Protein AF-A0A1G9XFB2-F1 (afdb_monomer_lite)

Organism: NCBI:txid996166

pLDDT: mean 84.38, std 15.9, range [39.5, 97.31]

Foldseek 3Di:
DPPCDPPPCDPVVVVVVVVVQLVVQQVVQVCCCVPVVDNDDDVVSSVVSNVVVVVVVVVVVVVVVVVVVVD

InterPro domains:
  IPR059787 CbaC protein [PF26680] (12-59)

Secondary structure (DSSP, 8-state):
----------HHHHHHHHHHHHHHHHHHHHHHHHHH-----HHHHHHHHHHHHHHHHHHHHHHHHHHHHT-

Sequence (71 aa):
MSGRGPIVKTRGGLLVAWAFLLVFGFELRTALGLFLGIDVPAVPYLGTLAVVLTLFAVL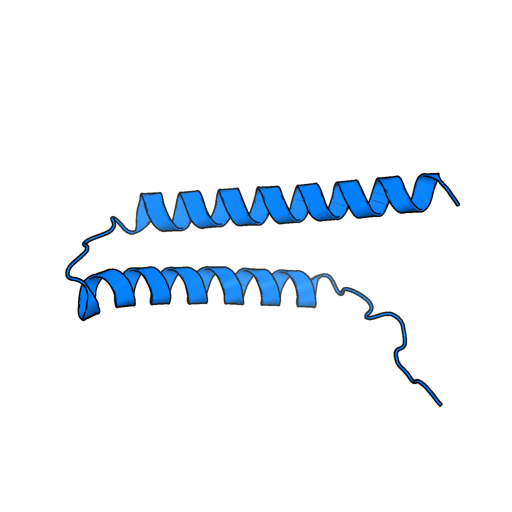ADFQRTSAQGEA

Structure (mmCIF, N/CA/C/O backbone):
data_AF-A0A1G9XFB2-F1
#
_entry.id   AF-A0A1G9XFB2-F1
#
loop_
_atom_site.group_PDB
_atom_site.id
_atom_site.type_symbol
_atom_site.label_atom_id
_atom_site.label_alt_id
_atom_site.label_comp_id
_atom_site.label_asym_id
_atom_site.label_entity_id
_atom_site.label_seq_id
_atom_site.pdbx_PDB_ins_code
_atom_site.Cartn_x
_atom_site.Cartn_y
_atom_site.Cartn_z
_atom_site.occupancy
_atom_site.B_iso_or_equiv
_atom_site.auth_seq_id
_atom_site.auth_comp_id
_atom_site.auth_asym_id
_atom_site.auth_atom_id
_atom_site.pdbx_PDB_model_num
ATOM 1 N N . MET A 1 1 ? -34.275 -16.764 11.274 1.00 39.50 1 MET A N 1
ATOM 2 C CA . MET A 1 1 ? -32.951 -16.855 11.930 1.00 39.50 1 MET A CA 1
ATOM 3 C C . MET A 1 1 ? -31.911 -16.165 11.048 1.00 39.50 1 MET A C 1
ATOM 5 O O . MET A 1 1 ? -31.373 -16.796 10.153 1.00 39.50 1 MET A O 1
ATOM 9 N N . SER A 1 2 ? -31.677 -14.860 11.228 1.00 45.97 2 SER A N 1
ATOM 10 C CA . SER A 1 2 ? -30.606 -14.133 10.522 1.00 45.97 2 SER A CA 1
ATOM 11 C C . SER A 1 2 ? -29.423 -14.000 11.479 1.00 45.97 2 SER A C 1
ATOM 13 O O . SER A 1 2 ? -29.343 -13.061 12.262 1.00 45.97 2 SER A O 1
ATOM 15 N N . GLY A 1 3 ? -28.558 -15.015 11.490 1.00 47.59 3 GLY A N 1
ATOM 16 C CA . GLY A 1 3 ? -27.402 -15.135 12.384 1.00 47.59 3 GLY A CA 1
ATOM 17 C C . GLY A 1 3 ? -26.210 -14.267 11.979 1.00 47.59 3 GLY A C 1
ATOM 18 O O . GLY A 1 3 ? -25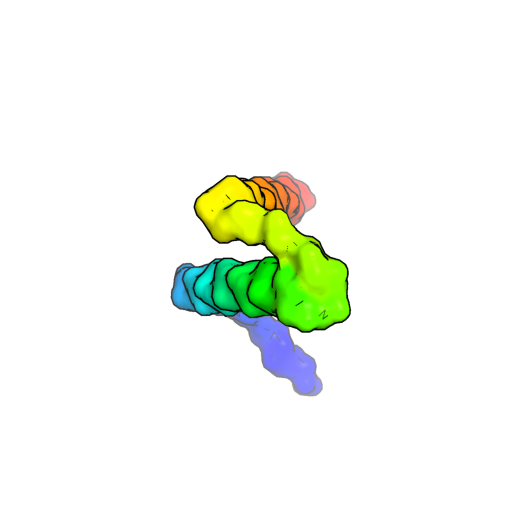.076 -14.731 12.029 1.00 47.59 3 GLY A O 1
ATOM 19 N N . ARG A 1 4 ? -26.432 -13.016 11.565 1.00 55.97 4 ARG A N 1
ATOM 20 C CA . ARG A 1 4 ? -25.337 -12.048 11.424 1.00 55.97 4 ARG A CA 1
ATOM 21 C C . ARG A 1 4 ? -25.123 -11.379 12.774 1.00 55.97 4 ARG A C 1
ATOM 23 O O . ARG A 1 4 ? -25.537 -10.245 12.990 1.00 55.97 4 ARG A O 1
ATOM 30 N N . GLY A 1 5 ? -24.521 -12.125 13.700 1.00 49.88 5 GLY A N 1
ATOM 31 C CA . GLY A 1 5 ? -23.936 -11.522 14.894 1.00 49.88 5 GLY A CA 1
ATOM 32 C C . GLY A 1 5 ? -22.960 -10.414 14.475 1.00 49.88 5 GLY A C 1
ATOM 33 O O . GLY A 1 5 ? -22.399 -10.493 13.375 1.00 49.88 5 GLY A O 1
ATOM 34 N N . PRO A 1 6 ? -22.778 -9.366 15.296 1.00 54.56 6 PRO A N 1
ATOM 35 C CA . PRO A 1 6 ? -21.871 -8.279 14.963 1.00 54.56 6 PRO A CA 1
ATOM 36 C C . PRO A 1 6 ? -20.507 -8.892 14.658 1.00 54.56 6 PRO A C 1
ATOM 38 O O . PRO A 1 6 ? -19.971 -9.635 15.478 1.00 54.56 6 PRO A O 1
ATOM 41 N N . ILE A 1 7 ? -19.970 -8.635 13.462 1.00 57.25 7 ILE A N 1
ATOM 42 C CA . ILE A 1 7 ? -18.602 -9.024 13.122 1.00 57.25 7 ILE A CA 1
ATOM 43 C C . ILE A 1 7 ? -17.729 -8.281 14.128 1.00 57.25 7 ILE A C 1
ATOM 45 O O . ILE A 1 7 ? -17.479 -7.083 13.983 1.00 57.25 7 ILE A O 1
ATOM 49 N N . VAL A 1 8 ? -17.347 -8.965 15.207 1.00 53.03 8 VAL A N 1
ATOM 50 C CA . VAL A 1 8 ? -16.424 -8.441 16.204 1.00 53.03 8 VAL A CA 1
ATOM 51 C C . VAL A 1 8 ? -15.137 -8.203 15.435 1.00 53.03 8 VAL A C 1
ATOM 53 O O . VAL A 1 8 ? -14.432 -9.141 15.070 1.00 53.03 8 VAL A O 1
ATOM 56 N N . LYS A 1 9 ? -14.895 -6.940 15.082 1.00 56.97 9 LYS A N 1
ATOM 57 C CA . LYS A 1 9 ? -13.732 -6.491 14.323 1.00 56.97 9 LYS A CA 1
ATOM 58 C C . LYS A 1 9 ? -12.522 -6.715 15.229 1.00 56.97 9 LYS A C 1
ATOM 60 O O . LYS A 1 9 ? -12.179 -5.866 16.047 1.00 56.97 9 LYS A O 1
ATOM 65 N N . THR A 1 10 ? -11.953 -7.917 15.181 1.00 70.94 10 THR A N 1
ATOM 66 C CA . THR A 1 10 ? -10.782 -8.261 15.983 1.00 70.94 10 THR A CA 1
ATOM 67 C C . THR A 1 10 ? -9.602 -7.436 15.484 1.00 70.94 10 THR A C 1
ATOM 69 O O . THR A 1 10 ? -9.481 -7.161 14.287 1.00 70.94 10 THR A O 1
ATOM 72 N N . ARG A 1 11 ? -8.697 -7.050 16.392 1.00 75.06 11 ARG A N 1
ATOM 73 C CA . ARG A 1 11 ? -7.438 -6.386 16.008 1.00 75.06 11 ARG A CA 1
ATOM 74 C C . ARG A 1 11 ? -6.673 -7.216 14.963 1.00 75.06 11 ARG A C 1
ATOM 76 O O . ARG A 1 11 ? -6.079 -6.652 14.055 1.00 75.06 11 ARG A O 1
ATOM 83 N N . GLY A 1 12 ? -6.783 -8.547 15.035 1.00 82.56 12 GLY A N 1
ATOM 84 C CA . GLY A 1 12 ? -6.248 -9.475 14.035 1.00 82.56 12 GLY A CA 1
ATOM 85 C C . GLY A 1 12 ? -6.888 -9.331 12.652 1.00 82.56 12 GLY A C 1
ATOM 86 O O . GLY A 1 12 ? -6.165 -9.236 11.669 1.00 82.56 12 GLY A O 1
ATOM 87 N N . GLY A 1 13 ? -8.218 -9.233 12.556 1.00 83.19 13 GLY A N 1
ATOM 88 C CA . GLY A 1 13 ? -8.901 -9.046 11.271 1.00 83.19 13 GLY A CA 1
ATOM 89 C C . GLY A 1 13 ? -8.492 -7.755 10.555 1.00 83.19 13 GLY A C 1
ATOM 90 O O . GLY A 1 13 ? -8.356 -7.744 9.334 1.00 83.19 13 GLY A O 1
ATOM 91 N N . LEU A 1 14 ? -8.220 -6.686 11.312 1.00 84.19 14 LEU A N 1
ATOM 92 C CA . LEU A 1 14 ? -7.703 -5.438 10.750 1.00 84.19 14 LEU A CA 1
ATOM 93 C C . LEU A 1 14 ? -6.279 -5.601 10.196 1.00 84.19 14 LEU A C 1
ATOM 95 O O . LEU A 1 14 ? -6.004 -5.121 9.101 1.00 84.19 14 LEU A O 1
ATOM 99 N N . LEU A 1 15 ? -5.397 -6.295 10.922 1.00 87.19 15 LEU A N 1
ATOM 100 C CA . LEU A 1 15 ? -4.028 -6.567 10.468 1.00 87.19 15 LEU A CA 1
ATOM 101 C C . LEU A 1 15 ? -4.004 -7.451 9.218 1.00 87.19 15 LEU A C 1
ATOM 103 O O . LEU A 1 15 ? -3.229 -7.195 8.301 1.00 87.19 15 LEU A O 1
ATOM 107 N N . VAL A 1 16 ? -4.883 -8.454 9.153 1.00 90.75 16 VAL A N 1
ATOM 108 C CA . VAL A 1 16 ? -5.021 -9.319 7.973 1.00 90.75 16 VAL A CA 1
ATOM 109 C C . VAL A 1 16 ? -5.498 -8.517 6.765 1.00 90.75 16 VAL A C 1
ATOM 111 O O . VAL A 1 16 ? -4.917 -8.643 5.690 1.00 90.75 16 VAL A O 1
ATOM 114 N N . ALA A 1 17 ? -6.506 -7.656 6.936 1.00 89.00 17 ALA A N 1
ATOM 115 C CA . ALA A 1 17 ? -6.966 -6.776 5.863 1.00 89.00 17 ALA A CA 1
ATOM 116 C C . ALA A 1 17 ? -5.839 -5.852 5.372 1.00 89.00 17 ALA A C 1
ATOM 118 O O . ALA A 1 17 ? -5.657 -5.681 4.170 1.00 89.00 17 ALA A O 1
ATOM 119 N N . TRP A 1 18 ? -5.043 -5.313 6.296 1.00 90.75 18 TRP A N 1
ATOM 120 C CA . TRP A 1 18 ? -3.872 -4.500 5.980 1.00 90.75 18 TRP A CA 1
ATOM 121 C C . TRP A 1 18 ? -2.820 -5.257 5.168 1.00 90.75 18 TRP A C 1
ATOM 123 O O . TRP A 1 18 ? -2.400 -4.784 4.113 1.00 90.75 18 TRP A O 1
ATOM 133 N N . ALA A 1 19 ? -2.419 -6.441 5.634 1.00 92.38 19 ALA A N 1
ATOM 134 C CA . ALA A 1 19 ? -1.446 -7.277 4.941 1.00 92.38 19 ALA A CA 1
ATOM 135 C C . ALA A 1 19 ? -1.934 -7.646 3.534 1.00 92.38 19 ALA A C 1
ATOM 137 O O . ALA A 1 19 ? -1.186 -7.513 2.567 1.00 92.38 19 ALA A O 1
ATOM 138 N N . PHE A 1 20 ? -3.205 -8.036 3.410 1.00 95.75 20 PHE A N 1
ATOM 139 C CA . PHE A 1 20 ? -3.814 -8.356 2.124 1.00 95.75 20 PHE A CA 1
ATOM 140 C C . PHE A 1 20 ? -3.763 -7.172 1.153 1.00 95.75 20 PHE A C 1
ATOM 142 O O . PHE A 1 20 ? -3.345 -7.345 0.014 1.00 95.75 20 PHE A O 1
ATOM 149 N N . LEU A 1 21 ? -4.142 -5.968 1.592 1.00 94.75 21 LEU A N 1
ATOM 150 C CA . LEU A 1 21 ? -4.163 -4.785 0.726 1.00 94.75 21 LEU A CA 1
ATOM 151 C C . LEU A 1 21 ? -2.761 -4.357 0.280 1.00 94.75 21 LEU A C 1
ATOM 153 O O . LEU A 1 21 ? -2.590 -3.942 -0.866 1.00 94.75 21 LEU A O 1
ATOM 157 N N . LEU A 1 22 ? -1.754 -4.493 1.146 1.00 93.75 22 LEU A N 1
ATOM 158 C CA . LEU A 1 22 ? -0.363 -4.215 0.782 1.00 93.75 22 LEU A CA 1
ATOM 159 C C . LEU A 1 22 ? 0.173 -5.217 -0.244 1.00 93.75 22 LEU A C 1
ATOM 161 O O . LEU A 1 22 ? 0.762 -4.803 -1.242 1.00 93.75 22 LEU A O 1
ATOM 165 N N . VAL A 1 23 ? -0.060 -6.515 -0.028 1.00 96.19 23 VAL A N 1
ATOM 166 C CA . VAL A 1 23 ? 0.329 -7.562 -0.987 1.00 96.19 23 VAL A CA 1
ATOM 167 C C . VAL A 1 23 ? -0.396 -7.353 -2.312 1.00 96.19 23 VAL A C 1
ATOM 169 O O . VAL A 1 23 ? 0.235 -7.333 -3.363 1.00 96.19 23 VAL A O 1
ATOM 172 N N . PHE A 1 24 ? -1.705 -7.113 -2.269 1.00 97.31 24 PHE A N 1
ATOM 173 C CA . PHE A 1 24 ? -2.500 -6.853 -3.462 1.00 97.31 24 PHE A CA 1
ATOM 174 C C . PHE A 1 24 ? -1.986 -5.639 -4.245 1.00 97.31 24 PHE A C 1
ATOM 176 O O . PHE A 1 24 ? -1.853 -5.705 -5.463 1.00 97.31 24 PHE A O 1
ATOM 183 N N . GLY A 1 25 ? -1.650 -4.541 -3.564 1.00 95.75 25 GLY A N 1
ATOM 184 C CA . GLY A 1 25 ? -1.078 -3.369 -4.221 1.00 95.75 25 GLY A CA 1
ATOM 185 C C . GLY A 1 25 ? 0.298 -3.64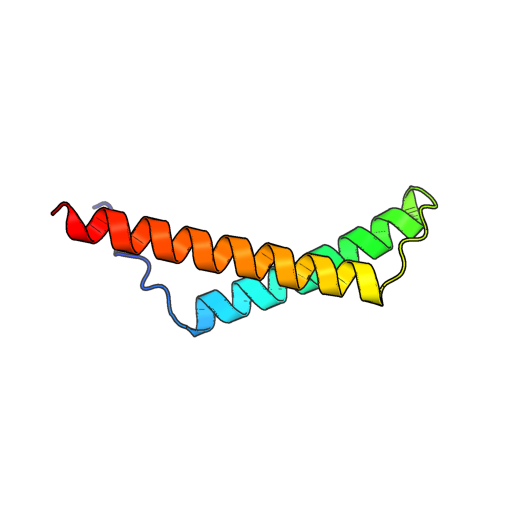2 -4.833 1.00 95.75 25 GLY A C 1
ATOM 186 O O . GLY A 1 25 ? 0.562 -3.210 -5.954 1.00 95.75 25 GLY A O 1
ATOM 187 N N . PHE A 1 26 ? 1.162 -4.396 -4.148 1.00 95.00 26 PHE A N 1
ATOM 188 C CA . PHE A 1 26 ? 2.442 -4.827 -4.714 1.00 95.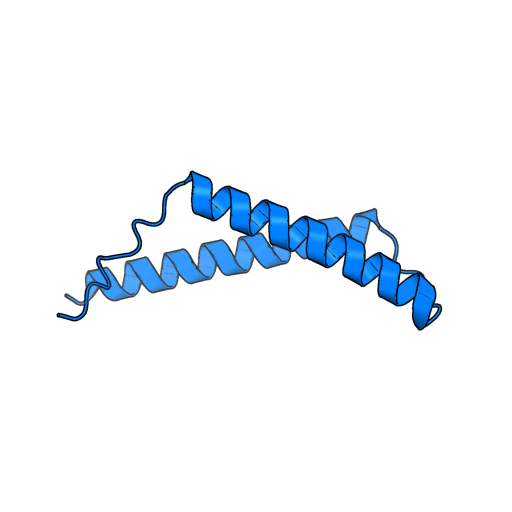00 26 PHE A CA 1
ATOM 189 C C . PHE A 1 26 ? 2.247 -5.629 -6.008 1.00 95.00 26 PHE A C 1
ATOM 191 O O . PHE A 1 26 ? 2.878 -5.321 -7.021 1.00 95.00 26 PHE A O 1
ATOM 198 N N . GLU A 1 27 ? 1.340 -6.605 -5.995 1.00 97.25 27 GLU A N 1
ATOM 199 C CA . GLU A 1 27 ? 1.033 -7.418 -7.173 1.00 97.25 27 GLU A CA 1
ATOM 200 C C . GLU A 1 27 ? 0.424 -6.583 -8.299 1.00 97.25 27 GLU A C 1
ATOM 202 O O . GLU A 1 27 ? 0.797 -6.748 -9.458 1.00 97.25 27 GLU A O 1
ATOM 207 N N . LEU A 1 28 ? -0.445 -5.620 -7.976 1.00 96.44 28 LEU A N 1
ATOM 208 C CA . LEU A 1 28 ? -0.990 -4.694 -8.965 1.00 96.44 28 LEU A CA 1
ATOM 209 C C . LEU A 1 28 ? 0.126 -3.878 -9.629 1.00 96.44 28 LEU A C 1
ATOM 211 O O . LEU A 1 28 ? 0.153 -3.769 -10.852 1.00 96.44 28 LEU A O 1
ATOM 215 N N . ARG A 1 29 ? 1.083 -3.351 -8.856 1.00 96.25 29 ARG A N 1
ATOM 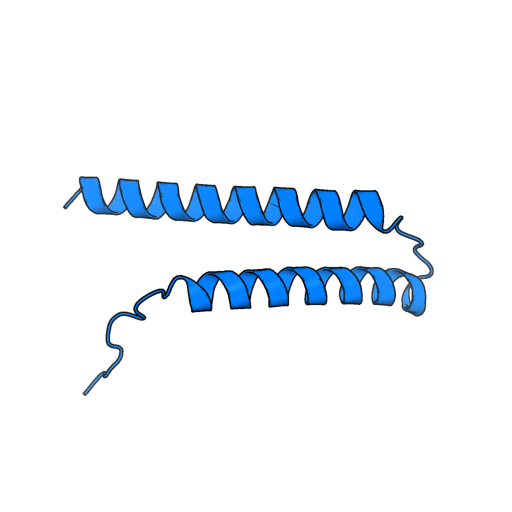216 C CA . ARG A 1 29 ? 2.258 -2.647 -9.396 1.00 96.25 29 ARG A CA 1
ATOM 217 C C . ARG A 1 29 ? 3.089 -3.546 -10.311 1.00 96.25 29 ARG A C 1
ATOM 219 O O . ARG A 1 29 ? 3.507 -3.099 -11.377 1.00 96.25 29 ARG A O 1
ATOM 226 N N . THR A 1 30 ? 3.299 -4.802 -9.932 1.00 94.69 30 THR A N 1
ATOM 227 C CA . THR A 1 30 ? 3.996 -5.787 -10.773 1.00 94.69 30 THR A CA 1
ATOM 228 C C . THR A 1 30 ? 3.220 -6.070 -12.061 1.00 94.69 30 THR A C 1
ATOM 230 O O . THR A 1 30 ? 3.803 -6.057 -13.143 1.00 94.69 30 THR A O 1
ATOM 233 N N . ALA A 1 31 ? 1.900 -6.237 -11.979 1.00 96.50 31 ALA A N 1
ATOM 234 C CA . ALA A 1 31 ? 1.033 -6.440 -13.134 1.00 96.50 31 ALA A CA 1
ATOM 235 C C . ALA A 1 31 ? 1.056 -5.239 -14.097 1.00 96.50 31 ALA A C 1
ATOM 237 O O . ALA A 1 31 ? 1.105 -5.436 -15.309 1.00 96.50 31 ALA A O 1
ATOM 238 N N . LEU A 1 32 ? 1.088 -4.003 -13.588 1.00 95.81 32 LEU A N 1
ATOM 239 C CA . LEU A 1 32 ? 1.239 -2.802 -14.421 1.00 95.81 32 LEU A CA 1
ATOM 240 C C . LEU A 1 32 ? 2.555 -2.822 -15.217 1.00 95.81 32 LEU A C 1
ATOM 242 O O . LEU A 1 32 ? 2.557 -2.496 -16.405 1.00 95.81 32 LEU A O 1
ATOM 246 N N . GLY A 1 33 ? 3.648 -3.267 -14.596 1.00 95.31 33 GLY A N 1
ATOM 247 C CA . GLY A 1 33 ? 4.929 -3.442 -15.282 1.00 95.31 33 GLY A CA 1
ATOM 248 C C . GLY A 1 33 ? 4.885 -4.545 -16.339 1.00 95.31 33 GLY A C 1
ATOM 249 O O . GLY A 1 33 ? 5.291 -4.325 -17.477 1.00 95.31 33 GLY A O 1
ATOM 250 N N . LEU A 1 34 ? 4.349 -5.717 -15.987 1.00 95.31 34 LEU A N 1
ATOM 251 C CA . LEU A 1 34 ? 4.343 -6.894 -16.864 1.00 95.31 34 LEU A CA 1
ATOM 252 C C . LEU A 1 34 ? 3.378 -6.772 -18.049 1.00 95.31 34 LEU A C 1
ATOM 254 O O . LEU A 1 34 ? 3.724 -7.175 -19.156 1.00 95.31 34 LEU A O 1
ATOM 258 N N . PHE A 1 35 ? 2.172 -6.247 -17.827 1.00 96.12 35 PHE A N 1
ATOM 259 C CA . PHE A 1 35 ? 1.114 -6.242 -18.841 1.00 96.12 35 PHE A CA 1
ATOM 260 C C . PHE A 1 35 ? 1.002 -4.922 -19.601 1.00 96.12 35 PHE A C 1
ATOM 262 O O . PHE A 1 35 ? 0.575 -4.932 -20.753 1.00 96.12 35 PHE A O 1
ATOM 269 N N . LEU A 1 36 ? 1.367 -3.795 -18.980 1.00 94.94 36 LEU A N 1
ATOM 270 C CA . LEU A 1 36 ? 1.241 -2.466 -19.591 1.00 94.94 36 LEU A CA 1
ATOM 271 C C . LEU A 1 36 ? 2.595 -1.800 -19.870 1.00 94.94 36 LEU A C 1
ATOM 273 O O . LEU A 1 36 ? 2.622 -0.719 -20.454 1.00 94.94 36 LEU A O 1
ATOM 277 N N . GLY A 1 37 ? 3.710 -2.411 -19.452 1.00 93.88 37 GLY A N 1
ATOM 278 C CA . GLY A 1 37 ? 5.046 -1.825 -19.591 1.00 93.88 37 GLY A CA 1
ATOM 279 C C . GLY A 1 37 ? 5.262 -0.573 -18.733 1.00 93.88 37 GLY A C 1
ATOM 280 O O . GLY A 1 37 ? 6.190 0.190 -18.993 1.00 93.88 37 GLY A O 1
ATOM 281 N N . ILE A 1 38 ? 4.403 -0.325 -17.736 1.00 94.00 38 ILE A N 1
ATOM 282 C CA . ILE A 1 38 ? 4.489 0.856 -16.871 1.00 94.00 38 ILE A CA 1
ATOM 283 C C . ILE A 1 38 ? 5.399 0.531 -15.691 1.00 94.00 38 ILE A C 1
ATOM 285 O O . ILE A 1 38 ? 5.009 -0.196 -14.775 1.00 94.00 38 ILE A O 1
ATOM 289 N N . ASP A 1 39 ? 6.596 1.112 -15.683 1.00 92.44 39 ASP A N 1
ATOM 290 C CA . ASP A 1 39 ? 7.539 0.911 -14.590 1.00 92.44 39 ASP A CA 1
ATOM 291 C C . ASP A 1 39 ? 7.287 1.916 -13.459 1.00 92.44 39 ASP A C 1
ATOM 293 O O . ASP A 1 39 ? 7.653 3.091 -13.514 1.00 92.44 39 ASP A O 1
ATOM 297 N N . VAL A 1 40 ? 6.586 1.456 -12.426 1.00 92.50 40 VAL A N 1
ATOM 298 C CA . VAL A 1 40 ? 6.265 2.271 -11.252 1.00 92.50 40 VAL A CA 1
ATOM 299 C C . VAL A 1 40 ? 7.333 2.029 -10.186 1.00 92.50 40 VAL A C 1
ATOM 301 O O . VAL A 1 40 ? 7.494 0.881 -9.780 1.00 92.50 40 VAL A O 1
ATOM 304 N N . PRO A 1 41 ? 8.048 3.031 -9.653 1.00 94.06 41 PRO A N 1
ATOM 305 C CA . PRO A 1 41 ? 9.077 2.781 -8.645 1.00 94.06 41 PRO A CA 1
ATOM 306 C C . PRO A 1 41 ? 8.478 2.219 -7.342 1.00 94.06 41 PRO A C 1
ATOM 308 O O . PRO A 1 41 ? 7.514 2.760 -6.800 1.00 94.06 41 PRO A O 1
ATOM 311 N N . ALA A 1 42 ? 9.053 1.128 -6.823 1.00 90.88 42 ALA A N 1
ATOM 312 C CA . ALA A 1 42 ? 8.441 0.346 -5.743 1.00 90.88 42 ALA A CA 1
ATOM 313 C C . ALA A 1 42 ? 8.295 1.120 -4.420 1.00 90.88 42 ALA A C 1
ATOM 315 O O . ALA A 1 42 ? 7.226 1.113 -3.813 1.00 90.88 42 ALA A O 1
ATOM 316 N N . VAL A 1 43 ? 9.359 1.802 -3.984 1.00 92.62 43 VAL A N 1
ATOM 317 C CA . VAL A 1 43 ? 9.396 2.526 -2.701 1.00 92.62 43 VAL A CA 1
ATOM 318 C C . VAL A 1 43 ? 8.331 3.627 -2.616 1.00 92.62 43 VAL A C 1
ATOM 320 O O . VAL A 1 43 ? 7.536 3.583 -1.675 1.00 92.62 43 VAL A O 1
ATOM 323 N N . PRO A 1 44 ? 8.242 4.587 -3.563 1.00 94.50 44 PRO A N 1
ATOM 324 C CA . PRO A 1 44 ? 7.213 5.618 -3.482 1.00 94.50 44 PRO A CA 1
ATOM 325 C C . PRO A 1 44 ? 5.807 5.035 -3.636 1.00 94.50 44 PRO A C 1
ATOM 327 O O . PRO A 1 44 ? 4.909 5.466 -2.925 1.00 94.50 44 PRO A O 1
ATOM 330 N N . TYR A 1 45 ? 5.610 4.014 -4.476 1.00 94.12 45 TYR A N 1
ATOM 331 C CA . TYR A 1 45 ? 4.296 3.391 -4.648 1.00 94.12 45 TYR A CA 1
ATOM 332 C C . TYR A 1 45 ? 3.778 2.742 -3.362 1.00 94.12 45 TYR A C 1
ATOM 334 O O . TYR A 1 45 ? 2.670 3.041 -2.915 1.00 94.12 45 TYR A O 1
ATOM 342 N N . LEU A 1 46 ? 4.584 1.876 -2.741 1.00 93.50 46 LEU A N 1
ATOM 343 C CA . LEU A 1 46 ? 4.194 1.188 -1.510 1.00 93.50 46 LEU A CA 1
ATOM 344 C C . LEU A 1 46 ? 4.066 2.166 -0.337 1.00 93.50 46 LEU A C 1
ATOM 346 O O . LEU A 1 46 ? 3.161 2.015 0.484 1.00 93.50 46 LEU A O 1
ATOM 350 N N . GLY A 1 47 ? 4.917 3.195 -0.287 1.00 95.06 47 GLY A N 1
ATOM 351 C CA . GLY A 1 47 ? 4.800 4.282 0.683 1.00 95.06 47 GLY A CA 1
ATOM 352 C C . GLY A 1 47 ? 3.471 5.027 0.552 1.00 95.06 47 GLY A C 1
ATOM 353 O O . GLY A 1 47 ? 2.733 5.148 1.530 1.00 95.06 47 GLY A O 1
ATOM 354 N N . THR A 1 48 ? 3.116 5.464 -0.660 1.00 96.19 48 THR A N 1
ATOM 355 C CA . THR A 1 48 ? 1.829 6.123 -0.928 1.00 96.19 48 THR A CA 1
ATOM 356 C C . THR A 1 48 ? 0.653 5.205 -0.611 1.00 96.19 48 THR A C 1
ATOM 358 O O . THR A 1 48 ? -0.298 5.647 0.030 1.00 96.19 48 THR A O 1
ATOM 361 N N . LEU A 1 49 ? 0.722 3.928 -0.991 1.00 94.19 49 LEU A N 1
ATOM 362 C CA . LEU A 1 49 ? -0.319 2.949 -0.689 1.00 94.19 49 LEU A CA 1
ATOM 363 C C . LEU A 1 49 ? -0.558 2.834 0.823 1.00 94.19 49 LEU A C 1
ATOM 365 O O . LEU A 1 49 ? -1.698 2.937 1.270 1.00 94.19 49 LEU A O 1
ATOM 369 N N . ALA A 1 50 ? 0.502 2.685 1.619 1.00 94.38 50 ALA A N 1
ATOM 370 C CA . ALA A 1 50 ? 0.390 2.607 3.074 1.00 94.38 50 ALA A CA 1
ATOM 371 C C . ALA A 1 50 ? -0.219 3.885 3.680 1.00 94.38 50 ALA A C 1
ATOM 373 O O . ALA A 1 50 ? -1.095 3.806 4.545 1.00 94.38 50 ALA A O 1
ATOM 374 N N . VAL A 1 51 ? 0.190 5.066 3.205 1.00 96.75 51 VAL A N 1
ATOM 375 C CA . VAL A 1 51 ? -0.390 6.345 3.648 1.00 96.75 51 VAL A CA 1
ATOM 376 C C . VAL A 1 51 ? -1.883 6.400 3.332 1.00 96.75 51 VAL A C 1
ATOM 378 O O . VAL A 1 51 ? -2.685 6.685 4.220 1.00 96.75 51 VAL A O 1
ATOM 381 N N . VAL A 1 52 ? -2.277 6.071 2.101 1.00 95.81 52 VAL A N 1
ATOM 382 C CA . VAL A 1 52 ? -3.681 6.088 1.668 1.00 95.81 52 VAL A CA 1
ATOM 383 C C . VAL A 1 52 ? -4.527 5.128 2.506 1.00 95.81 52 VAL A C 1
ATOM 385 O O . VAL A 1 52 ? -5.569 5.524 3.026 1.00 95.81 52 VAL A O 1
ATOM 388 N N . LEU A 1 53 ? -4.065 3.892 2.705 1.00 92.62 53 LEU A N 1
ATOM 389 C CA . LEU A 1 53 ? -4.761 2.907 3.539 1.00 92.62 53 LEU A CA 1
ATOM 390 C C . LEU A 1 53 ? -4.908 3.378 4.992 1.00 92.62 53 LEU A C 1
ATOM 392 O O . LEU A 1 53 ? -5.960 3.178 5.601 1.00 92.62 53 LEU A O 1
ATOM 396 N N . THR A 1 54 ? -3.890 4.052 5.532 1.00 93.19 54 THR A N 1
ATOM 397 C CA . THR A 1 54 ? -3.944 4.648 6.875 1.00 93.19 54 THR A CA 1
ATOM 398 C C . THR A 1 54 ? -4.999 5.742 6.950 1.00 93.19 54 THR A C 1
ATOM 400 O O . THR A 1 54 ? -5.816 5.732 7.867 1.00 93.19 54 THR A O 1
ATOM 403 N N . LEU A 1 55 ? -5.034 6.649 5.972 1.00 95.31 55 LEU A N 1
ATOM 404 C CA . LEU A 1 55 ? -6.029 7.721 5.919 1.00 95.31 55 LEU A CA 1
ATOM 405 C C . LEU A 1 55 ? -7.455 7.167 5.857 1.00 95.31 55 LEU A C 1
ATOM 407 O O . LEU A 1 55 ? -8.319 7.635 6.595 1.00 95.31 55 LEU A O 1
ATOM 411 N N . PHE A 1 56 ? -7.698 6.135 5.045 1.00 91.44 56 PHE A N 1
ATOM 412 C CA . PHE A 1 56 ? -9.003 5.471 5.002 1.00 91.44 56 PHE A CA 1
ATOM 413 C C . PHE A 1 56 ? -9.358 4.787 6.320 1.00 91.44 56 PHE A C 1
ATOM 415 O O . PHE A 1 56 ? -10.506 4.869 6.756 1.00 91.44 56 PHE A O 1
ATOM 422 N N . ALA A 1 57 ? -8.396 4.131 6.970 1.00 89.00 57 ALA A N 1
ATOM 423 C CA . ALA A 1 57 ? -8.626 3.504 8.266 1.00 89.00 57 ALA A CA 1
ATOM 424 C C . ALA A 1 57 ? -9.002 4.545 9.332 1.00 89.00 57 ALA A C 1
ATOM 426 O O . ALA A 1 57 ? -9.969 4.338 10.064 1.00 89.00 57 ALA A O 1
ATOM 427 N N . VAL A 1 58 ? -8.288 5.673 9.369 1.00 91.19 58 VAL A N 1
ATOM 428 C CA . VAL A 1 58 ? -8.561 6.798 10.273 1.00 91.19 58 VAL A CA 1
ATOM 429 C C . VAL A 1 58 ? -9.929 7.414 9.975 1.00 91.19 58 VAL A C 1
ATOM 431 O O . VAL A 1 58 ? -10.730 7.591 10.886 1.00 91.19 58 VAL A O 1
ATOM 434 N N . LEU A 1 59 ? -10.246 7.677 8.705 1.00 91.69 59 LEU A N 1
ATOM 435 C CA . LEU A 1 59 ? -11.538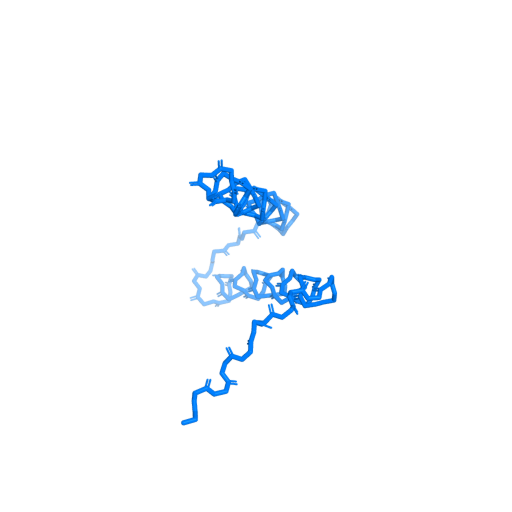 8.240 8.307 1.00 91.69 59 LEU A CA 1
ATOM 436 C C . LEU A 1 59 ? -12.707 7.315 8.673 1.00 91.69 59 LEU A C 1
ATOM 438 O O . LEU A 1 59 ? -13.725 7.778 9.184 1.00 91.69 59 LEU A O 1
ATOM 442 N N . ALA A 1 60 ? -12.555 6.010 8.447 1.00 87.00 60 ALA A N 1
ATOM 443 C CA . ALA A 1 60 ? -13.564 5.025 8.819 1.00 87.00 60 ALA A CA 1
ATOM 444 C C . ALA A 1 60 ? -13.771 4.959 10.342 1.00 87.00 60 ALA A C 1
ATOM 446 O O . ALA A 1 60 ? -14.891 4.736 10.804 1.00 87.00 60 ALA A O 1
ATOM 447 N N . ASP A 1 61 ? -12.708 5.155 11.125 1.00 87.25 61 ASP A N 1
ATOM 448 C CA . ASP A 1 61 ? -12.786 5.208 12.585 1.00 87.25 61 ASP A CA 1
ATOM 449 C C . ASP A 1 61 ? -13.481 6.487 13.079 1.00 87.25 61 ASP A C 1
ATOM 451 O O . ASP A 1 61 ? -14.365 6.423 13.939 1.00 87.25 61 ASP A O 1
ATOM 455 N N . PHE A 1 62 ? -13.185 7.634 12.457 1.00 90.31 62 PHE A N 1
ATOM 456 C CA . PHE A 1 62 ? -13.896 8.890 12.711 1.00 90.31 62 PHE A CA 1
ATOM 457 C C . PHE A 1 62 ? -15.394 8.763 12.426 1.00 90.31 62 PHE A C 1
ATOM 459 O O . PHE A 1 62 ? -16.204 9.069 13.297 1.00 90.31 62 PHE A O 1
ATOM 466 N N . GLN A 1 63 ? -15.773 8.250 11.251 1.00 88.31 63 GLN A N 1
ATOM 467 C CA . GLN A 1 63 ? -17.181 8.051 10.881 1.00 88.31 63 GLN A CA 1
ATOM 468 C C . GLN A 1 63 ? -17.914 7.138 11.869 1.00 88.31 63 GLN A C 1
ATOM 470 O O . GLN A 1 63 ? -19.063 7.397 12.226 1.00 88.31 63 GLN A O 1
ATOM 475 N N . ARG A 1 64 ? -17.242 6.084 12.346 1.00 81.25 64 ARG A N 1
ATOM 476 C CA . ARG A 1 64 ? -17.796 5.182 13.358 1.00 81.25 64 ARG A CA 1
ATOM 477 C C . ARG A 1 64 ? -18.019 5.888 14.695 1.00 81.25 64 ARG A C 1
ATOM 479 O O . ARG A 1 64 ? -19.048 5.658 15.323 1.00 81.25 64 ARG A O 1
ATOM 486 N N . THR A 1 65 ? -17.071 6.718 15.117 1.00 82.19 65 THR A N 1
ATOM 487 C CA . THR A 1 65 ? -17.141 7.454 16.387 1.00 82.19 65 THR A CA 1
ATOM 488 C C . THR A 1 65 ? -18.254 8.502 16.359 1.00 82.19 65 THR A C 1
ATOM 490 O O . THR A 1 65 ? -19.039 8.579 17.300 1.00 82.19 65 THR A O 1
ATOM 493 N N . SER A 1 66 ? -18.390 9.253 15.261 1.00 81.88 66 SER A N 1
ATOM 494 C CA . SER A 1 66 ? -19.469 10.235 15.087 1.00 81.88 66 SER A CA 1
ATOM 495 C C . SER A 1 66 ? -20.857 9.589 15.130 1.00 81.88 66 SER A C 1
ATOM 497 O O . SER A 1 66 ? -21.728 10.080 15.837 1.00 81.88 66 SER A O 1
ATOM 499 N N . ALA A 1 67 ? -21.041 8.447 14.461 1.00 76.38 67 ALA A N 1
ATOM 500 C CA . ALA A 1 67 ? -22.321 7.733 14.445 1.00 76.38 67 ALA A CA 1
ATOM 501 C C . ALA A 1 67 ? -22.734 7.157 15.816 1.00 76.38 67 ALA A C 1
ATOM 503 O O . ALA A 1 67 ? -23.909 6.880 16.033 1.00 76.38 67 ALA A O 1
ATOM 504 N N . GLN A 1 68 ? -21.789 6.949 16.740 1.00 69.56 68 GLN A N 1
ATOM 505 C CA . GLN A 1 68 ? -22.087 6.506 18.108 1.00 69.56 68 GLN A CA 1
ATOM 506 C C . GLN A 1 68 ? -22.418 7.661 19.062 1.00 69.56 68 GLN A C 1
ATOM 508 O O . GLN A 1 68 ? -23.004 7.405 20.106 1.00 69.56 68 GLN A O 1
ATOM 513 N N . GLY A 1 69 ? -22.048 8.904 18.732 1.00 59.88 69 GLY A N 1
ATOM 514 C CA . GLY A 1 69 ? -22.351 10.085 19.549 1.00 59.88 69 GLY A CA 1
ATOM 515 C C . GLY A 1 69 ? -23.755 10.666 19.339 1.00 59.88 69 GLY A C 1
ATOM 516 O O . GLY A 1 69 ? -24.164 11.532 20.105 1.00 59.88 69 GLY A O 1
ATOM 517 N N . GLU A 1 70 ? -24.480 10.209 18.313 1.00 56.47 70 GLU A N 1
ATOM 518 C CA . GLU A 1 70 ? -25.854 10.633 17.987 1.00 56.47 70 GLU A CA 1
ATOM 519 C C . GLU A 1 70 ? -26.945 9.683 18.529 1.00 56.47 70 GLU A C 1
ATOM 521 O O . GLU A 1 70 ? -28.129 9.919 18.285 1.00 56.47 70 GLU A O 1
ATOM 526 N N . ALA A 1 71 ? -26.569 8.617 19.249 1.00 47.09 71 ALA A N 1
ATOM 527 C CA . ALA A 1 71 ? -27.472 7.614 19.831 1.00 47.09 71 ALA A CA 1
ATOM 528 C C . ALA A 1 71 ? -27.491 7.688 21.364 1.00 47.09 71 ALA A C 1
ATOM 530 O O . ALA A 1 71 ? -28.579 7.455 21.938 1.00 47.09 71 ALA A O 1
#

Radius of gyration: 16.91 Å; chains: 1; bounding box: 42×28×39 Å